Protein AF-A0A5M6ZJK0-F1 (afdb_monomer_lite)

Sequence (75 aa):
MQRVTVAVSSESEAQALDRLVEQFTRELSERSNECVFYLSGS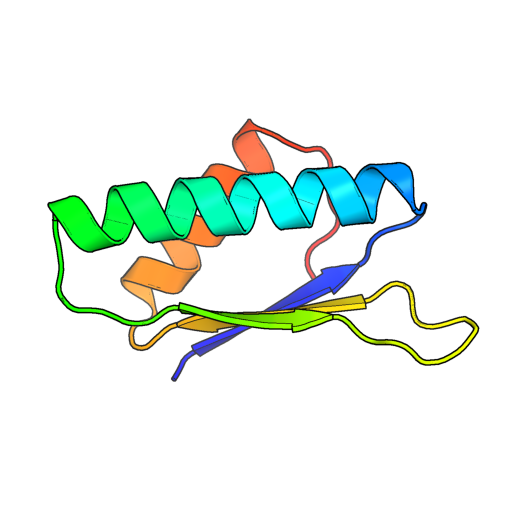APGESRRIVETETSDTLRRFVEFVSQNANLTLI

pLDDT: mean 86.03, std 10.14, range [48.47, 94.75]

Foldseek 3Di:
DDKWKWADDDPVSVVQVVVLQVVLQVVCVVPDPKDKDKDQDPDVVGRMIMIDTPDPVSVVVSVVSCVVRDPIDID

Structure (mmCIF, N/CA/C/O backbone):
data_AF-A0A5M6ZJK0-F1
#
_entry.id   AF-A0A5M6ZJK0-F1
#
loop_
_atom_site.group_PDB
_atom_site.id
_atom_site.type_symbol
_atom_site.label_atom_id
_atom_site.label_alt_id
_atom_site.label_comp_id
_atom_site.label_asym_id
_atom_site.label_entity_id
_atom_site.label_seq_id
_atom_site.pdbx_PDB_ins_code
_atom_site.Cartn_x
_atom_site.Cartn_y
_atom_site.Cartn_z
_atom_site.occupancy
_atom_site.B_iso_or_equiv
_atom_site.auth_seq_id
_atom_site.auth_comp_id
_atom_site.auth_asym_id
_atom_site.auth_atom_id
_atom_site.pdbx_PDB_model_num
ATOM 1 N N . MET A 1 1 ? 0.279 -10.129 9.502 1.00 79.38 1 MET A N 1
ATOM 2 C CA . MET A 1 1 ? 0.622 -9.106 8.499 1.00 79.38 1 MET A CA 1
ATOM 3 C C . MET A 1 1 ? 0.080 -9.530 7.151 1.00 79.38 1 MET A C 1
ATOM 5 O O . MET A 1 1 ? 0.107 -10.719 6.843 1.00 79.38 1 MET A O 1
ATOM 9 N N . GLN A 1 2 ? -0.455 -8.576 6.401 1.00 92.00 2 GLN A N 1
ATOM 10 C CA . GLN A 1 2 ? -1.030 -8.735 5.068 1.00 92.00 2 GLN A CA 1
ATOM 11 C C . GLN A 1 2 ? -0.199 -7.904 4.096 1.00 92.00 2 GLN A C 1
ATOM 13 O O . GLN A 1 2 ? 0.232 -6.818 4.465 1.00 92.00 2 GLN A O 1
ATOM 18 N N . ARG A 1 3 ? 0.046 -8.406 2.885 1.00 92.00 3 ARG A N 1
ATOM 19 C CA . ARG A 1 3 ? 0.990 -7.810 1.929 1.00 92.00 3 ARG A CA 1
ATOM 20 C C . ARG A 1 3 ? 0.324 -7.570 0.579 1.00 92.00 3 ARG A C 1
ATOM 22 O O . ARG A 1 3 ? -0.400 -8.439 0.102 1.00 92.00 3 ARG A O 1
ATOM 29 N N . VAL A 1 4 ? 0.658 -6.454 -0.063 1.00 91.06 4 VAL A N 1
ATOM 30 C CA . VAL A 1 4 ? 0.433 -6.224 -1.497 1.00 91.06 4 VAL A CA 1
ATOM 31 C C . VAL A 1 4 ? 1.737 -5.799 -2.167 1.00 91.06 4 VAL A C 1
ATOM 33 O O . VAL A 1 4 ? 2.541 -5.074 -1.571 1.00 91.06 4 VAL A O 1
ATOM 36 N N . THR A 1 5 ? 1.959 -6.256 -3.400 1.00 89.50 5 THR A N 1
ATOM 37 C CA . THR A 1 5 ? 3.044 -5.749 -4.243 1.00 89.50 5 THR A CA 1
ATOM 38 C C . THR A 1 5 ? 2.451 -4.789 -5.261 1.00 89.50 5 THR A C 1
ATOM 40 O O . THR A 1 5 ? 1.471 -5.088 -5.935 1.00 89.50 5 THR A O 1
ATOM 43 N N . VAL A 1 6 ? 3.044 -3.613 -5.387 1.00 87.50 6 VAL A N 1
ATOM 44 C CA . VAL A 1 6 ? 2.663 -2.620 -6.384 1.00 87.50 6 VAL A CA 1
ATOM 45 C C . VAL A 1 6 ? 3.761 -2.561 -7.428 1.00 87.50 6 VAL A C 1
ATOM 47 O O . VAL A 1 6 ? 4.928 -2.326 -7.099 1.00 87.50 6 VAL A O 1
ATOM 50 N N . ALA A 1 7 ? 3.398 -2.796 -8.684 1.00 86.44 7 ALA A N 1
ATOM 51 C CA . ALA A 1 7 ? 4.285 -2.525 -9.799 1.00 86.44 7 ALA A CA 1
ATOM 52 C C . ALA A 1 7 ? 4.179 -1.047 -10.171 1.00 86.44 7 ALA A C 1
ATOM 54 O O . ALA A 1 7 ? 3.086 -0.514 -10.363 1.00 86.44 7 ALA A O 1
ATOM 55 N N . VAL A 1 8 ? 5.333 -0.402 -10.275 1.00 84.56 8 VAL A N 1
ATOM 56 C CA . VAL A 1 8 ? 5.476 0.963 -10.775 1.00 84.56 8 VAL A CA 1
ATOM 57 C C . VAL A 1 8 ? 6.261 0.905 -12.083 1.00 84.56 8 VAL A C 1
ATOM 59 O O . VAL A 1 8 ? 7.158 0.087 -12.243 1.00 84.56 8 VAL A O 1
ATOM 62 N N . SER A 1 9 ? 5.905 1.727 -13.058 1.00 83.62 9 SER A N 1
ATOM 63 C CA . SER A 1 9 ? 6.471 1.683 -14.416 1.00 83.62 9 SER A CA 1
ATOM 64 C C . SER A 1 9 ? 7.519 2.770 -14.644 1.00 83.62 9 SER A C 1
ATOM 66 O O . SER A 1 9 ? 8.258 2.736 -15.626 1.00 83.62 9 SER A O 1
ATOM 68 N N . SER A 1 10 ? 7.591 3.746 -13.738 1.00 82.88 10 SER A N 1
ATOM 69 C CA . SER A 1 10 ? 8.497 4.888 -13.814 1.00 82.88 10 SER A CA 1
ATOM 70 C C . SER A 1 10 ? 8.909 5.371 -12.425 1.00 82.88 10 SER A C 1
ATOM 72 O O . SER A 1 10 ? 8.257 5.081 -11.420 1.00 82.88 10 SER A O 1
ATOM 74 N N . GLU A 1 11 ? 9.982 6.158 -12.370 1.00 82.44 11 GLU A N 1
ATOM 75 C CA . GLU A 1 11 ? 10.404 6.828 -11.138 1.00 82.44 11 GLU A CA 1
ATOM 76 C C . GLU A 1 11 ? 9.333 7.806 -10.624 1.00 82.44 11 GLU A C 1
ATOM 78 O O . GLU A 1 11 ? 9.106 7.902 -9.421 1.00 82.44 11 GLU A O 1
ATOM 83 N N . SER A 1 12 ? 8.608 8.479 -11.523 1.00 85.19 12 SER A N 1
ATOM 84 C CA . SER A 1 12 ? 7.508 9.374 -11.150 1.00 85.19 12 SER A CA 1
ATOM 85 C C . SER A 1 12 ? 6.349 8.629 -10.483 1.00 85.19 12 SER A C 1
ATOM 87 O O . SER A 1 12 ? 5.812 9.117 -9.490 1.00 85.19 12 SER A O 1
ATOM 89 N N . GLU A 1 13 ? 5.988 7.440 -10.977 1.00 85.56 13 GLU A N 1
ATOM 90 C CA . GLU A 1 13 ? 4.990 6.573 -10.332 1.00 85.56 13 GLU A CA 1
ATOM 91 C C . GLU A 1 13 ? 5.468 6.076 -8.968 1.00 85.56 13 GLU A C 1
ATOM 93 O O . GLU A 1 13 ? 4.694 6.061 -8.013 1.00 85.56 13 GLU A O 1
ATOM 98 N N . ALA A 1 14 ? 6.752 5.729 -8.852 1.00 85.94 14 ALA A N 1
ATOM 99 C CA . ALA A 1 14 ? 7.344 5.335 -7.582 1.00 85.94 14 ALA A CA 1
ATOM 100 C C . ALA A 1 14 ? 7.263 6.462 -6.539 1.00 85.94 14 ALA A C 1
ATOM 102 O O . ALA A 1 14 ? 6.763 6.243 -5.441 1.00 85.94 14 ALA A O 1
ATOM 103 N N . GLN A 1 15 ? 7.663 7.682 -6.905 1.00 87.06 15 GLN A N 1
ATOM 104 C CA . GLN A 1 15 ? 7.581 8.857 -6.029 1.00 87.06 15 GLN A CA 1
ATOM 105 C C . GLN A 1 15 ? 6.134 9.266 -5.709 1.00 87.06 15 GLN A C 1
ATOM 107 O O . GLN A 1 15 ? 5.867 9.871 -4.668 1.00 87.06 15 GLN A O 1
ATOM 112 N N . ALA A 1 16 ? 5.187 9.012 -6.617 1.00 89.19 16 ALA A N 1
ATOM 113 C CA . ALA A 1 16 ? 3.768 9.219 -6.347 1.00 89.19 16 ALA A CA 1
ATOM 114 C C . ALA A 1 16 ? 3.264 8.212 -5.306 1.00 89.19 16 ALA A C 1
ATOM 116 O O . ALA A 1 16 ? 2.613 8.611 -4.342 1.00 89.19 16 ALA A O 1
ATOM 117 N N . LEU A 1 17 ? 3.622 6.934 -5.449 1.00 90.44 17 LEU A N 1
ATOM 118 C CA . LEU A 1 17 ? 3.269 5.898 -4.485 1.00 90.44 17 LEU A CA 1
ATOM 119 C C . LEU A 1 17 ? 3.902 6.146 -3.109 1.00 90.44 17 LEU A C 1
ATOM 121 O O . LEU A 1 17 ? 3.204 6.015 -2.109 1.00 90.44 17 LEU A O 1
ATOM 125 N N . ASP A 1 18 ? 5.165 6.576 -3.049 1.00 90.00 18 ASP A N 1
ATOM 126 C CA . ASP A 1 18 ? 5.837 6.935 -1.791 1.00 90.00 18 ASP A CA 1
ATOM 127 C C . ASP A 1 18 ? 5.036 8.010 -1.023 1.00 90.00 18 ASP A C 1
ATOM 129 O O . ASP A 1 18 ? 4.764 7.862 0.170 1.00 90.00 18 ASP A O 1
ATOM 133 N N . ARG A 1 19 ? 4.566 9.052 -1.727 1.00 92.38 19 ARG A N 1
ATOM 134 C CA . ARG A 1 19 ? 3.725 10.118 -1.151 1.00 92.38 19 ARG A CA 1
ATOM 135 C C . ARG A 1 19 ? 2.356 9.617 -0.693 1.00 92.38 19 ARG A C 1
ATOM 137 O O . ARG A 1 19 ? 1.859 10.057 0.341 1.00 92.38 19 ARG A O 1
ATOM 144 N N . LEU A 1 20 ? 1.746 8.702 -1.445 1.00 93.94 20 LEU A N 1
ATOM 145 C CA . LEU A 1 20 ? 0.467 8.096 -1.073 1.00 93.94 20 LEU A CA 1
ATOM 146 C C . LEU A 1 20 ? 0.601 7.218 0.174 1.00 93.94 20 LEU A C 1
ATOM 148 O O . LEU A 1 20 ? -0.246 7.287 1.060 1.00 93.94 20 LEU A O 1
ATOM 152 N N . VAL A 1 21 ? 1.673 6.432 0.283 1.00 93.31 21 VAL A N 1
ATOM 153 C CA . VAL A 1 21 ? 1.954 5.619 1.475 1.00 93.31 21 VAL A CA 1
ATOM 154 C C . VAL A 1 21 ? 2.174 6.507 2.699 1.00 93.31 21 VAL A C 1
ATOM 156 O O . VAL A 1 21 ? 1.614 6.225 3.760 1.00 93.31 21 VAL A O 1
ATOM 159 N N . GLU A 1 22 ? 2.931 7.598 2.563 1.00 93.62 22 GLU A N 1
ATOM 160 C CA . GLU A 1 22 ? 3.134 8.571 3.643 1.00 93.62 22 GLU A CA 1
ATOM 161 C C . GLU A 1 22 ? 1.807 9.202 4.090 1.00 93.62 22 GLU A C 1
ATOM 163 O O . GLU A 1 22 ? 1.502 9.237 5.285 1.00 93.62 22 GLU A O 1
ATOM 168 N N . GLN A 1 23 ? 0.982 9.648 3.136 1.00 94.75 23 GLN A N 1
ATOM 169 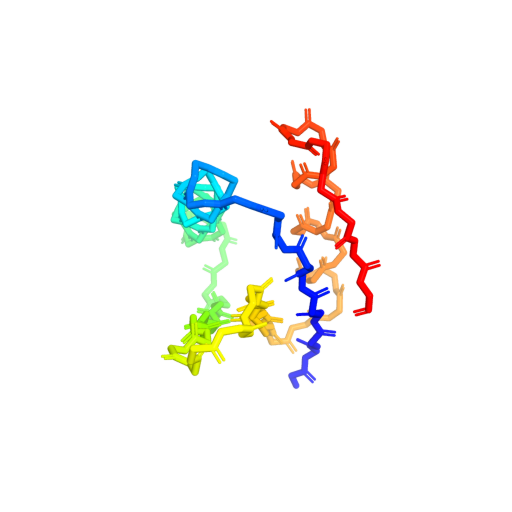C CA . GLN A 1 23 ? -0.335 10.212 3.428 1.00 94.75 23 GLN A CA 1
ATOM 170 C C . GLN A 1 23 ? -1.238 9.201 4.144 1.00 94.75 23 GLN A C 1
ATOM 172 O O . GLN A 1 23 ? -1.802 9.527 5.188 1.00 94.75 23 GLN A O 1
ATOM 177 N N . PHE A 1 24 ? -1.347 7.981 3.617 1.00 94.50 24 PHE A N 1
ATOM 178 C CA . PHE A 1 24 ? -2.180 6.932 4.200 1.00 94.50 24 PHE A CA 1
ATOM 179 C C . PHE A 1 24 ? -1.730 6.576 5.619 1.00 94.50 24 PHE A C 1
ATOM 181 O O . PHE A 1 24 ? -2.557 6.454 6.518 1.00 94.50 24 PHE A O 1
ATOM 188 N N . THR A 1 25 ? -0.420 6.451 5.841 1.00 93.25 25 THR A N 1
ATOM 189 C CA . THR A 1 25 ? 0.138 6.120 7.160 1.00 93.25 25 THR A CA 1
ATOM 190 C C . THR A 1 25 ? -0.174 7.213 8.180 1.00 93.25 25 THR A C 1
ATOM 192 O O . THR A 1 25 ? -0.560 6.910 9.309 1.00 93.25 25 THR A O 1
ATOM 195 N N . ARG A 1 26 ? -0.084 8.487 7.778 1.00 93.94 26 ARG A N 1
ATOM 196 C CA . ARG A 1 26 ? -0.476 9.617 8.628 1.00 93.94 26 ARG A CA 1
ATOM 197 C C . ARG A 1 26 ? -1.962 9.557 8.988 1.00 93.94 26 ARG A C 1
ATOM 199 O O . ARG A 1 26 ? -2.289 9.587 10.170 1.00 93.94 26 ARG A O 1
ATOM 206 N N . GLU A 1 27 ? -2.846 9.401 8.004 1.00 93.75 27 GLU A N 1
ATOM 207 C CA . GLU A 1 27 ? -4.299 9.314 8.234 1.00 93.75 27 GLU A CA 1
ATOM 208 C C . GLU A 1 27 ? -4.695 8.088 9.077 1.00 93.75 27 GLU A C 1
ATOM 210 O O . GLU A 1 27 ? -5.622 8.155 9.888 1.00 93.75 27 GLU A O 1
ATOM 215 N N . LEU A 1 28 ? -3.984 6.966 8.920 1.00 93.12 28 LEU A N 1
ATOM 216 C CA . LEU A 1 28 ? -4.175 5.773 9.741 1.00 93.12 28 LEU A CA 1
ATOM 217 C C . LEU A 1 28 ? -3.781 6.039 11.196 1.00 93.12 28 LEU A C 1
ATOM 219 O O . LEU A 1 28 ? -4.544 5.679 12.088 1.00 93.12 28 LEU A O 1
ATOM 223 N N . SER A 1 29 ? -2.649 6.709 11.432 1.00 92.12 29 SER A N 1
ATOM 224 C CA . SER A 1 29 ? -2.146 7.002 12.783 1.00 92.12 29 SER A CA 1
ATOM 225 C C . SER A 1 29 ? -3.067 7.915 13.602 1.00 92.12 29 SER A C 1
ATOM 227 O O . SER A 1 29 ? -3.101 7.833 14.826 1.00 92.12 29 SER A O 1
ATOM 229 N N . GLU A 1 30 ? -3.874 8.751 12.940 1.00 92.62 30 GLU A N 1
ATOM 230 C CA . GLU A 1 30 ? -4.888 9.586 13.601 1.00 92.62 30 GLU A CA 1
ATOM 231 C C . GLU A 1 30 ? -6.091 8.770 14.108 1.00 92.62 30 GLU A C 1
ATOM 233 O O . GLU A 1 30 ? -6.869 9.246 14.937 1.00 92.62 30 GLU A O 1
ATOM 238 N N . ARG A 1 31 ? -6.277 7.547 13.596 1.00 90.69 31 ARG A N 1
ATOM 239 C CA . ARG A 1 31 ? -7.473 6.713 13.812 1.00 90.69 31 ARG A CA 1
ATOM 240 C C . ARG A 1 31 ? -7.174 5.339 14.413 1.00 90.69 31 ARG A C 1
ATOM 242 O O . ARG A 1 31 ? -8.104 4.673 14.864 1.00 90.69 31 ARG A O 1
ATOM 249 N N . SER A 1 32 ? -5.922 4.893 14.382 1.00 90.75 32 SER A N 1
ATOM 250 C CA . SER A 1 32 ? -5.472 3.560 14.784 1.00 90.75 32 SER A CA 1
ATOM 251 C C . SER A 1 32 ? -4.000 3.584 15.209 1.00 90.75 32 SER A C 1
ATOM 253 O O . SER A 1 32 ? -3.240 4.450 14.792 1.00 90.75 32 SER A O 1
ATOM 255 N N . ASN A 1 33 ? -3.592 2.589 15.999 1.00 88.81 33 ASN A N 1
ATOM 256 C CA . ASN A 1 33 ? -2.188 2.339 16.346 1.00 88.81 33 ASN A CA 1
ATOM 257 C C . ASN A 1 33 ? -1.521 1.312 15.408 1.00 88.81 33 ASN A C 1
ATOM 259 O O . ASN A 1 33 ? -0.436 0.827 15.712 1.00 88.81 33 ASN A O 1
ATOM 263 N N . GLU A 1 34 ? -2.184 0.935 14.310 1.00 89.81 34 GLU A N 1
ATOM 264 C CA . GLU A 1 34 ? -1.644 -0.016 13.336 1.00 89.81 34 GLU A CA 1
ATOM 265 C C . GLU A 1 34 ? -0.459 0.560 12.555 1.00 89.81 34 GLU A C 1
ATOM 267 O O . GLU A 1 34 ? -0.477 1.705 12.099 1.00 89.81 34 GLU A O 1
ATOM 272 N N . CYS A 1 35 ? 0.543 -0.285 12.336 1.00 87.69 35 CYS A N 1
ATOM 273 C CA . CYS A 1 35 ? 1.719 0.028 11.541 1.00 87.69 35 CYS A CA 1
ATOM 274 C C . CYS A 1 35 ? 1.528 -0.347 10.066 1.00 87.69 35 CYS A C 1
ATOM 276 O O . CYS A 1 35 ? 0.938 -1.377 9.720 1.00 87.69 35 CYS A O 1
ATOM 278 N N . VAL A 1 36 ? 2.113 0.472 9.192 1.00 91.44 36 VAL A N 1
ATOM 279 C CA . VAL A 1 36 ? 2.296 0.172 7.770 1.00 91.44 36 VAL A CA 1
ATOM 280 C C . VAL A 1 36 ? 3.790 0.041 7.514 1.00 91.44 36 VAL A C 1
ATOM 282 O O . VAL A 1 36 ? 4.560 0.957 7.800 1.00 91.44 36 VAL A O 1
ATOM 285 N N . PHE A 1 37 ? 4.207 -1.101 6.981 1.00 91.94 37 PHE A N 1
ATOM 286 C CA . PHE A 1 37 ? 5.576 -1.329 6.545 1.00 91.94 37 PHE A CA 1
ATOM 287 C C . PHE A 1 37 ? 5.660 -1.128 5.0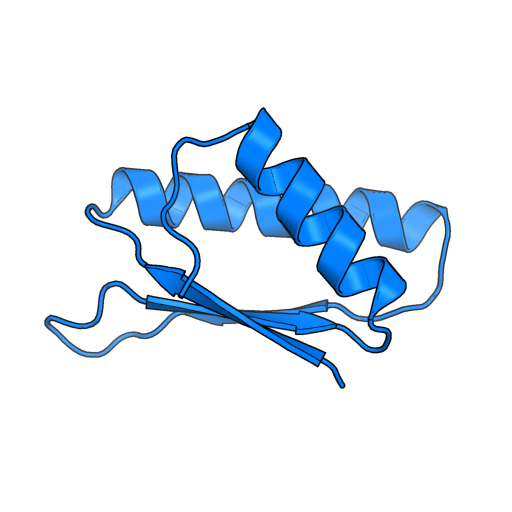42 1.00 91.94 37 PHE A C 1
ATOM 289 O O . PHE A 1 37 ? 4.861 -1.671 4.280 1.00 91.94 37 PHE A O 1
ATOM 296 N N . TYR A 1 38 ? 6.652 -0.356 4.619 1.00 91.62 38 TYR A N 1
ATOM 297 C CA . TYR A 1 38 ? 6.861 -0.033 3.222 1.00 91.62 38 TYR A CA 1
ATOM 298 C C . TYR A 1 38 ? 8.295 -0.336 2.816 1.00 91.62 38 TYR A C 1
ATOM 300 O O . TYR A 1 38 ? 9.241 0.165 3.423 1.00 91.62 38 TYR A O 1
ATOM 308 N N . LEU A 1 39 ? 8.450 -1.167 1.789 1.00 88.88 39 LEU A N 1
ATOM 309 C CA . LEU A 1 39 ? 9.740 -1.535 1.224 1.00 88.88 39 LEU A CA 1
ATOM 310 C C . LEU A 1 39 ? 9.795 -1.103 -0.238 1.00 88.88 39 LEU A C 1
ATOM 312 O O . LEU A 1 39 ? 9.033 -1.579 -1.086 1.00 88.88 39 LEU A O 1
ATOM 316 N N . SER A 1 40 ? 10.746 -0.224 -0.537 1.00 81.75 40 SER A N 1
ATOM 317 C CA . SER A 1 40 ? 11.122 0.116 -1.899 1.00 81.75 40 SER A CA 1
ATOM 318 C C . SER A 1 40 ? 12.188 -0.860 -2.396 1.00 81.75 40 SER A C 1
ATOM 320 O O . SER A 1 40 ? 13.270 -0.974 -1.824 1.00 81.75 40 SER A O 1
ATOM 322 N N . GLY A 1 41 ? 11.873 -1.610 -3.456 1.00 67.69 41 GLY A N 1
ATOM 323 C CA . GLY A 1 41 ? 12.875 -2.412 -4.152 1.00 67.69 41 GLY A CA 1
ATOM 324 C C . GLY A 1 41 ? 13.914 -1.498 -4.805 1.00 67.69 41 GLY A C 1
ATOM 325 O O . GLY A 1 41 ? 13.546 -0.565 -5.523 1.00 67.69 41 GLY A O 1
ATOM 326 N N . SER A 1 42 ? 15.195 -1.763 -4.536 1.00 54.41 42 SER A N 1
ATOM 327 C CA . SER A 1 42 ? 16.345 -1.002 -5.058 1.00 54.41 42 SER A CA 1
ATOM 328 C C . SER A 1 42 ? 17.119 -1.751 -6.146 1.00 54.41 42 SER A C 1
ATOM 330 O O . SER A 1 42 ? 18.178 -1.288 -6.572 1.00 54.41 42 SER A O 1
ATOM 332 N N . ALA A 1 43 ? 16.658 -2.932 -6.569 1.00 58.91 43 ALA A N 1
ATOM 333 C CA . ALA A 1 43 ? 17.369 -3.694 -7.584 1.00 58.91 43 ALA A CA 1
ATOM 334 C C . ALA A 1 43 ? 17.196 -3.030 -8.965 1.00 58.91 43 ALA A C 1
ATOM 336 O O . ALA A 1 43 ? 16.081 -2.647 -9.332 1.00 58.91 43 ALA A O 1
ATOM 337 N N . PRO A 1 44 ? 18.275 -2.879 -9.751 1.00 48.47 44 PRO A N 1
ATOM 338 C CA . PRO A 1 44 ? 18.182 -2.336 -11.100 1.00 48.47 44 PRO A CA 1
ATOM 339 C C . PRO A 1 44 ? 17.257 -3.218 -11.953 1.00 48.47 44 PRO A C 1
ATOM 341 O O . PRO A 1 44 ? 17.534 -4.395 -12.165 1.00 48.47 44 PRO A O 1
ATOM 344 N N . GLY A 1 45 ? 16.142 -2.641 -12.413 1.00 58.66 45 GLY A N 1
ATOM 345 C CA . GLY A 1 45 ? 15.091 -3.340 -13.165 1.00 58.66 45 GLY A CA 1
ATOM 346 C C . GLY A 1 45 ? 13.892 -3.814 -12.331 1.00 58.66 45 GLY A C 1
ATOM 347 O O . GLY A 1 45 ? 12.895 -4.240 -12.912 1.00 58.66 45 GLY A O 1
ATOM 348 N N . GLU A 1 46 ? 13.933 -3.703 -11.000 1.00 60.31 46 GLU A N 1
ATOM 349 C CA . GLU A 1 46 ? 12.788 -4.000 -10.132 1.00 60.31 46 GLU A CA 1
ATOM 350 C C . GLU A 1 46 ? 12.071 -2.722 -9.702 1.00 60.31 46 GLU A C 1
ATOM 352 O O . GLU A 1 46 ? 12.307 -2.147 -8.641 1.00 60.31 46 GLU A O 1
ATOM 357 N N . SER A 1 47 ? 11.109 -2.310 -10.51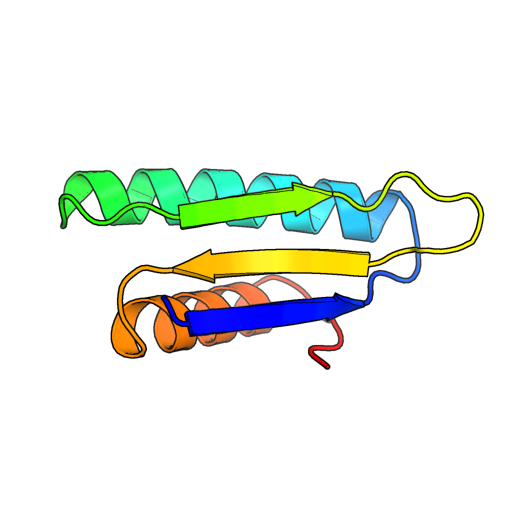5 1.00 73.81 47 SER A N 1
ATOM 358 C CA . SER A 1 47 ? 10.199 -1.216 -10.189 1.00 73.81 47 SER A CA 1
ATOM 359 C C . SER A 1 47 ? 9.011 -1.741 -9.371 1.00 73.81 47 SER A C 1
ATOM 361 O O . SER A 1 47 ? 7.855 -1.673 -9.782 1.00 73.81 47 SER A O 1
ATOM 363 N N . ARG A 1 48 ? 9.295 -2.361 -8.220 1.00 83.75 48 ARG A N 1
ATOM 364 C CA . ARG A 1 48 ? 8.275 -2.900 -7.307 1.00 83.75 48 ARG A CA 1
ATOM 365 C C . ARG A 1 48 ? 8.339 -2.208 -5.954 1.00 83.75 48 ARG A C 1
ATOM 367 O O . ARG A 1 48 ? 9.410 -1.824 -5.473 1.00 83.75 48 ARG A O 1
ATOM 374 N N . ARG A 1 49 ? 7.172 -2.055 -5.344 1.00 87.25 49 ARG A N 1
ATOM 375 C CA . ARG A 1 49 ? 6.982 -1.537 -3.991 1.00 87.25 49 ARG A CA 1
ATOM 376 C C . ARG A 1 49 ? 6.158 -2.535 -3.204 1.00 87.25 49 ARG A C 1
ATOM 378 O O . ARG A 1 49 ? 5.156 -3.030 -3.707 1.00 87.25 49 ARG A O 1
ATOM 385 N N . ILE A 1 50 ? 6.595 -2.866 -2.000 1.00 89.50 50 ILE A N 1
ATOM 386 C CA . ILE A 1 50 ? 5.887 -3.807 -1.136 1.00 89.50 50 ILE A CA 1
ATOM 387 C C . ILE A 1 50 ? 5.304 -3.013 0.020 1.00 89.50 50 ILE A C 1
ATOM 389 O O . ILE A 1 50 ? 6.024 -2.278 0.696 1.00 89.50 50 ILE A O 1
ATOM 393 N N . VAL A 1 51 ? 4.002 -3.172 0.233 1.00 91.00 51 VAL A N 1
ATOM 394 C CA . VAL A 1 51 ? 3.280 -2.574 1.355 1.00 91.00 51 VAL A CA 1
ATOM 395 C C . VAL A 1 51 ? 2.738 -3.710 2.204 1.00 91.00 51 VAL A C 1
ATOM 397 O O . VAL A 1 51 ? 2.063 -4.608 1.694 1.00 91.00 51 VAL A O 1
ATOM 400 N N . GLU A 1 52 ? 3.037 -3.672 3.496 1.00 93.69 52 GLU A N 1
ATOM 401 C CA . GLU A 1 52 ? 2.499 -4.602 4.478 1.00 93.69 52 GLU A CA 1
ATOM 402 C C . GLU A 1 52 ? 1.752 -3.854 5.571 1.00 93.69 52 GLU A C 1
ATOM 404 O O . GLU A 1 52 ? 2.191 -2.813 6.053 1.00 93.69 52 GLU A O 1
ATOM 409 N N . THR A 1 53 ? 0.623 -4.406 5.988 1.00 92.69 53 THR A N 1
ATOM 410 C CA . THR A 1 53 ? -0.210 -3.864 7.061 1.00 92.69 53 THR A CA 1
ATOM 411 C C . THR A 1 53 ? -0.472 -4.946 8.098 1.00 92.69 53 THR A C 1
ATOM 413 O O . THR A 1 53 ? -0.374 -6.150 7.825 1.00 92.69 53 THR A O 1
ATOM 416 N N . GLU A 1 54 ? -0.826 -4.548 9.315 1.00 92.44 54 GLU A N 1
ATOM 417 C CA . GLU A 1 54 ? -1.133 -5.512 10.374 1.00 92.44 54 GLU A CA 1
ATOM 418 C C . GLU A 1 54 ? -2.392 -6.329 10.059 1.00 92.44 54 GLU A C 1
ATOM 420 O O . GLU A 1 54 ? -2.368 -7.565 10.156 1.00 92.44 54 GLU A O 1
ATOM 425 N N . THR A 1 55 ? -3.449 -5.655 9.597 1.00 93.38 55 THR A N 1
ATOM 426 C CA . THR A 1 55 ? -4.756 -6.254 9.295 1.00 93.38 55 THR A CA 1
ATOM 427 C C . THR A 1 55 ? -5.097 -6.232 7.803 1.00 93.38 55 THR A C 1
ATOM 429 O O . THR A 1 55 ? -4.572 -5.434 7.023 1.00 93.38 55 THR A O 1
ATOM 432 N N . SER A 1 56 ? -6.010 -7.119 7.392 1.00 91.94 56 SER A N 1
ATOM 433 C CA . SER A 1 56 ? -6.532 -7.178 6.017 1.00 91.94 56 SER A CA 1
ATOM 434 C C . SER A 1 56 ? -7.483 -6.029 5.700 1.00 91.94 56 SER A C 1
ATOM 436 O O . SER A 1 56 ? -7.561 -5.609 4.547 1.00 91.94 56 SER A O 1
ATOM 438 N N . ASP A 1 57 ? -8.174 -5.491 6.707 1.00 93.38 57 ASP A N 1
ATOM 439 C CA . ASP A 1 57 ? -8.993 -4.288 6.567 1.00 93.38 57 ASP A CA 1
ATOM 440 C C . ASP A 1 57 ? -8.142 -3.070 6.206 1.00 93.38 57 ASP A C 1
ATOM 442 O O . ASP A 1 57 ? -8.481 -2.345 5.268 1.00 93.38 57 ASP A O 1
ATOM 446 N N . THR A 1 58 ? -7.011 -2.877 6.888 1.00 94.31 58 THR A N 1
ATOM 447 C CA . THR A 1 58 ? -6.069 -1.793 6.582 1.00 94.31 58 THR A CA 1
ATOM 448 C C . THR A 1 58 ? -5.453 -1.965 5.195 1.00 94.31 58 THR A C 1
ATOM 450 O O . THR A 1 58 ? -5.400 -0.993 4.442 1.00 94.31 58 THR A O 1
ATOM 453 N N . LEU A 1 59 ? -5.088 -3.193 4.795 1.00 94.12 59 LEU A N 1
ATOM 454 C CA . LEU A 1 59 ? -4.580 -3.451 3.441 1.00 94.12 59 LEU A CA 1
ATOM 455 C C . LEU A 1 59 ? -5.616 -3.103 2.366 1.00 94.12 59 LEU A C 1
ATOM 457 O O . LEU A 1 59 ? -5.288 -2.476 1.362 1.00 94.12 59 LEU A O 1
ATOM 461 N N . ARG A 1 60 ? -6.879 -3.492 2.575 1.00 93.75 60 ARG A N 1
ATOM 462 C CA . ARG A 1 60 ? -7.968 -3.204 1.634 1.00 93.75 60 ARG A CA 1
ATOM 463 C C . ARG A 1 60 ? -8.185 -1.702 1.480 1.00 93.75 60 ARG A C 1
ATOM 465 O O . ARG A 1 60 ? -8.265 -1.217 0.358 1.00 93.75 60 ARG A O 1
ATOM 472 N N . ARG A 1 61 ? -8.225 -0.968 2.596 1.00 93.38 61 ARG A N 1
ATOM 473 C CA . ARG A 1 61 ? -8.355 0.498 2.592 1.00 93.38 61 ARG A CA 1
ATOM 474 C C . ARG A 1 61 ? -7.189 1.166 1.878 1.00 93.38 61 ARG A C 1
ATOM 476 O O . ARG A 1 61 ? -7.409 2.113 1.135 1.00 93.38 61 ARG A O 1
ATOM 483 N N . PHE A 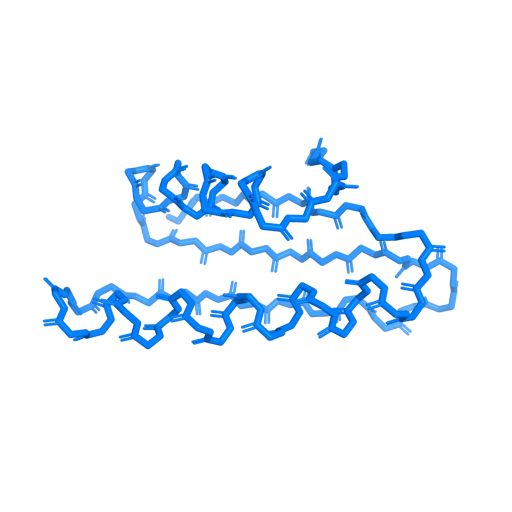1 62 ? -5.970 0.665 2.076 1.00 93.38 62 PHE A N 1
ATOM 484 C CA . PHE A 1 62 ? -4.798 1.147 1.354 1.00 93.38 62 PHE A CA 1
ATOM 485 C C . PHE A 1 62 ? -4.948 0.946 -0.160 1.00 93.38 62 PHE A C 1
ATOM 487 O O . PHE A 1 62 ? -4.736 1.880 -0.929 1.00 93.38 62 PHE A O 1
ATOM 494 N N . VAL A 1 63 ? -5.363 -0.247 -0.592 1.00 91.69 63 VAL A N 1
ATOM 495 C CA . VAL A 1 63 ? -5.601 -0.558 -2.009 1.00 91.69 63 VAL A CA 1
ATOM 496 C C . VAL A 1 63 ? -6.660 0.368 -2.614 1.00 91.69 63 VAL A C 1
ATOM 498 O O . VAL A 1 63 ? -6.411 0.973 -3.653 1.00 91.69 63 VAL A O 1
ATOM 501 N N . GLU A 1 64 ? -7.802 0.538 -1.945 1.00 92.25 64 GLU A N 1
ATOM 502 C CA . GLU A 1 64 ? -8.864 1.454 -2.382 1.00 92.25 64 GLU A CA 1
ATOM 503 C C . GLU A 1 64 ? -8.366 2.904 -2.474 1.00 92.25 64 GLU A C 1
ATOM 505 O O . GLU A 1 64 ? -8.618 3.583 -3.470 1.00 92.25 64 GLU A O 1
ATOM 510 N N . PHE A 1 65 ? -7.614 3.360 -1.468 1.00 92.44 65 PHE A N 1
ATOM 511 C CA . PHE A 1 65 ? -7.016 4.692 -1.432 1.00 92.44 65 PHE A CA 1
ATOM 512 C C . PHE A 1 65 ? -6.056 4.916 -2.606 1.00 92.44 65 PHE A C 1
ATOM 514 O O . PHE A 1 65 ? -6.150 5.930 -3.298 1.00 92.44 65 PHE A O 1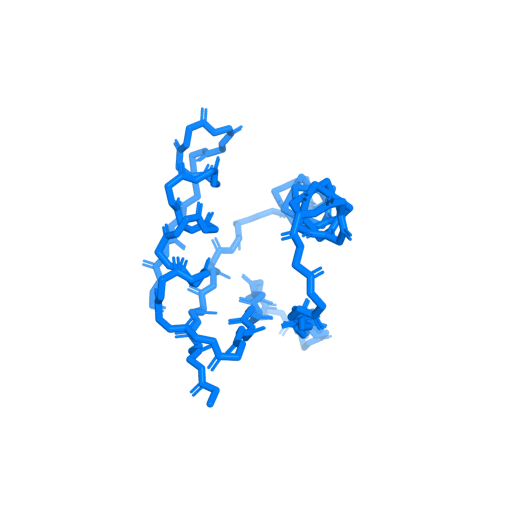
ATOM 521 N N . VAL A 1 66 ? -5.166 3.963 -2.886 1.00 90.12 66 VAL A N 1
ATOM 522 C CA . VAL A 1 66 ? -4.225 4.069 -4.007 1.00 90.12 66 VAL A CA 1
ATOM 523 C C . VAL A 1 66 ? -4.956 4.052 -5.347 1.00 90.12 66 VAL A C 1
ATOM 525 O O . VAL A 1 66 ? -4.682 4.915 -6.175 1.00 90.12 66 VAL A O 1
ATOM 528 N N . SER A 1 67 ? -5.921 3.152 -5.559 1.00 87.31 67 SER A N 1
ATOM 529 C CA . SER A 1 67 ? -6.680 3.077 -6.819 1.00 87.31 67 SER A CA 1
ATOM 530 C C . SER A 1 67 ? -7.494 4.338 -7.125 1.00 87.31 67 SER A C 1
ATOM 532 O O . SER A 1 67 ? -7.749 4.632 -8.290 1.00 87.31 67 SER A O 1
ATOM 534 N N . GLN A 1 68 ? -7.898 5.098 -6.105 1.00 87.94 68 GLN A N 1
ATOM 535 C CA . GLN A 1 68 ? -8.588 6.380 -6.286 1.00 87.94 68 GLN A CA 1
ATOM 536 C C . GLN A 1 68 ? -7.642 7.530 -6.653 1.00 87.94 68 GLN A C 1
ATOM 538 O O . GLN A 1 68 ? -8.080 8.504 -7.264 1.00 87.94 68 GLN A O 1
ATOM 543 N N . ASN A 1 69 ? -6.362 7.433 -6.285 1.00 82.94 69 ASN A N 1
ATOM 544 C CA . ASN A 1 69 ? -5.398 8.530 -6.403 1.00 82.94 69 ASN A CA 1
ATOM 545 C C . ASN A 1 69 ? -4.305 8.288 -7.456 1.00 82.94 69 ASN A C 1
ATOM 547 O O . ASN A 1 69 ? -3.639 9.237 -7.870 1.00 82.94 69 ASN A O 1
ATOM 551 N N . ALA A 1 70 ? -4.109 7.048 -7.907 1.00 76.38 70 ALA A N 1
ATOM 552 C CA . ALA A 1 70 ? -3.117 6.698 -8.912 1.00 76.38 70 ALA A CA 1
ATOM 553 C C . ALA A 1 70 ? -3.566 5.508 -9.774 1.00 76.38 70 ALA A C 1
ATOM 555 O O . ALA A 1 70 ? -4.170 4.551 -9.296 1.00 76.38 70 ALA A O 1
ATOM 556 N N . ASN A 1 71 ? -3.217 5.546 -11.062 1.00 73.44 71 ASN A N 1
ATOM 557 C CA . ASN A 1 71 ? -3.486 4.458 -12.001 1.00 73.44 71 ASN A CA 1
ATOM 558 C C . ASN A 1 71 ? -2.352 3.415 -11.941 1.00 73.44 71 ASN A C 1
ATOM 560 O O . ASN A 1 71 ? -1.568 3.280 -12.877 1.00 73.44 71 ASN A O 1
ATOM 564 N N . LEU A 1 72 ? -2.204 2.760 -10.785 1.00 74.88 72 LEU A N 1
ATOM 565 C CA . LEU A 1 72 ? -1.137 1.789 -10.515 1.00 74.88 72 LEU A CA 1
ATOM 566 C C . LEU A 1 72 ? -1.631 0.352 -10.679 1.00 74.88 72 LEU A C 1
ATOM 568 O O . LEU A 1 72 ? -2.788 0.039 -10.400 1.00 74.88 72 LEU A O 1
ATOM 572 N N . THR A 1 73 ? -0.725 -0.541 -11.084 1.00 76.75 73 THR A N 1
ATOM 573 C CA . THR A 1 73 ? -1.021 -1.975 -11.189 1.00 76.75 73 THR A CA 1
ATOM 574 C C . THR A 1 73 ? -0.605 -2.687 -9.903 1.00 76.75 73 THR A C 1
ATOM 576 O O . THR A 1 73 ? 0.576 -2.732 -9.552 1.00 76.75 73 THR A O 1
ATOM 579 N N . LEU A 1 74 ? -1.586 -3.252 -9.201 1.00 76.00 74 LEU A N 1
ATOM 580 C CA . LEU A 1 74 ? -1.385 -4.102 -8.025 1.00 76.00 74 LEU A CA 1
ATOM 581 C C . LEU A 1 74 ? -1.212 -5.556 -8.483 1.00 76.00 74 LEU A C 1
ATOM 583 O O . LEU A 1 74 ? -1.963 -6.007 -9.350 1.00 76.00 74 LEU A O 1
ATOM 587 N N . ILE A 1 75 ? -0.226 -6.269 -7.931 1.00 70.50 75 ILE A N 1
ATOM 588 C CA . ILE A 1 75 ? 0.144 -7.644 -8.312 1.00 70.50 75 ILE A CA 1
ATOM 589 C C . ILE A 1 75 ? 0.251 -8.534 -7.071 1.00 70.50 75 ILE A C 1
ATOM 591 O O . ILE A 1 75 ? 0.817 -8.080 -6.046 1.00 70.50 75 ILE A O 1
#

Organism: NCBI:txid2609175

Secondary structure (DSSP, 8-state):
-EEEEEE-SSHHHHHHHHHHHHHHHHHHHTT----EEEEE--STT--EEEEEESSHHHHHHHHHHHHHH--PEE-

Radius of gyration: 11.74 Å; chains: 1; bounding box: 27×19×31 Å